Protein AF-A0AAW9B955-F1 (afdb_monomer)

Solvent-ac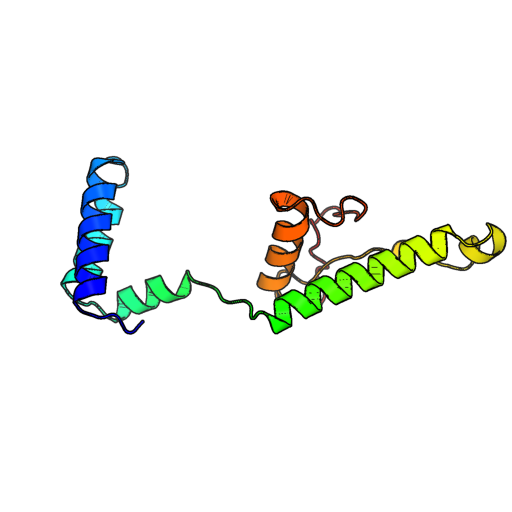cessible surface area (backbone atoms only — not comparable to full-atom values): 7698 Å² total; per-residue (Å²): 121,92,72,53,73,67,54,35,52,52,50,33,53,47,24,52,50,48,26,71,78,37,62,92,51,22,71,60,28,52,52,53,24,49,39,48,74,70,56,42,59,72,61,50,46,55,61,50,66,76,58,80,87,78,53,72,67,58,54,49,50,53,49,52,53,52,50,50,37,50,52,53,43,52,55,49,69,74,44,55,72,74,63,37,70,75,51,68,67,74,80,48,54,68,49,64,31,12,52,90,85,34,42,66,59,26,51,48,53,46,42,40,40,75,73,70,58,41,72,78,86,60,68,46,67,98,61,64,26,42,47,81,50,126

Secondary structure (DSSP, 8-state):
----HHHHHHHHHHHHHHHHH-GGGHHHHHHHHHHHHHT-HHHHHHHHHT-----HHHHHHHHHHHHHHHHHHHHHHTS-HHHHTTS-GGGGS---B-TTT-HHHHHHHHIIIIIS---TTS--TTTTSB-S--

Nearest PDB structures (foldseek):
  1wpb-assembly1_A  TM=9.720E-01  e=1.062E-12  Escherichia coli

Structure (mmCIF, N/CA/C/O backbone):
data_AF-A0AAW9B955-F1
#
_entry.id   AF-A0AAW9B955-F1
#
loop_
_atom_site.group_PDB
_atom_site.id
_atom_site.type_symbol
_atom_site.label_atom_id
_atom_site.label_alt_id
_atom_site.label_comp_id
_atom_site.label_asym_id
_atom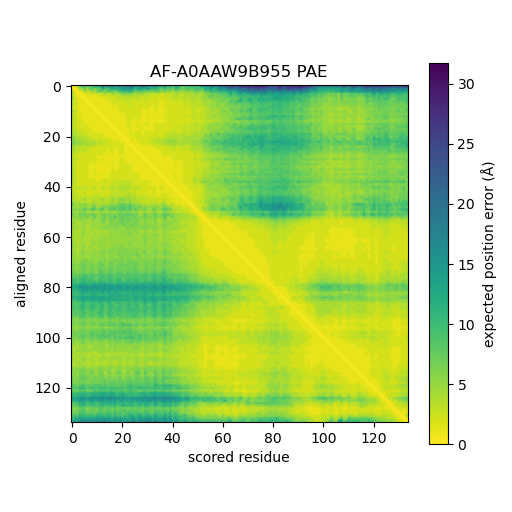_site.label_entity_id
_atom_site.label_seq_id
_atom_site.pdbx_PDB_ins_code
_atom_site.Cartn_x
_atom_site.Cartn_y
_atom_site.Cartn_z
_atom_site.occupancy
_atom_site.B_iso_or_equiv
_atom_site.auth_seq_id
_atom_site.auth_comp_id
_atom_site.auth_asym_id
_atom_site.auth_atom_id
_atom_site.pdbx_PDB_model_num
ATOM 1 N N . MET A 1 1 ? -1.851 -1.560 21.232 1.00 65.50 1 MET A N 1
ATOM 2 C CA . MET A 1 1 ? -2.096 -0.131 20.976 1.00 65.50 1 MET A CA 1
ATOM 3 C C . MET A 1 1 ? -2.134 0.584 22.315 1.00 65.50 1 MET A C 1
ATOM 5 O O . MET A 1 1 ? -3.131 0.479 23.023 1.00 65.50 1 MET A O 1
ATOM 9 N N . GLU A 1 2 ? -1.038 1.231 22.704 1.00 72.50 2 GLU A N 1
ATOM 10 C CA . GLU A 1 2 ? -1.074 2.159 23.836 1.00 72.50 2 GLU A CA 1
ATOM 11 C C . GLU A 1 2 ? -1.727 3.457 23.356 1.00 72.50 2 GLU A C 1
ATOM 13 O O . GLU A 1 2 ? -1.296 4.041 22.366 1.00 72.50 2 GLU A O 1
ATOM 18 N N . MET A 1 3 ? -2.812 3.872 24.008 1.00 84.81 3 MET A N 1
ATOM 19 C CA . MET A 1 3 ? -3.491 5.133 23.709 1.00 84.81 3 MET A CA 1
ATOM 20 C C . MET A 1 3 ? -3.724 5.906 24.993 1.00 84.81 3 MET A C 1
ATOM 22 O O . MET A 1 3 ? -4.180 5.334 25.987 1.00 84.81 3 MET A O 1
ATOM 26 N N . SER A 1 4 ? -3.504 7.214 24.942 1.00 92.56 4 SER A N 1
ATOM 27 C CA . SER A 1 4 ? -3.850 8.117 26.032 1.00 92.56 4 SER A CA 1
ATOM 28 C C . SER A 1 4 ? -5.369 8.240 26.199 1.00 92.56 4 SER A C 1
ATOM 30 O O . SER A 1 4 ? -6.150 8.027 25.266 1.00 92.56 4 SER A O 1
ATOM 32 N N . ASN A 1 5 ? -5.807 8.654 27.390 1.00 92.69 5 ASN A N 1
ATOM 33 C CA . ASN A 1 5 ? -7.224 8.936 27.645 1.00 92.69 5 ASN A CA 1
ATOM 34 C C . ASN A 1 5 ? -7.778 10.023 26.709 1.00 92.69 5 ASN A C 1
ATOM 36 O O . ASN A 1 5 ? -8.932 9.945 26.295 1.00 92.69 5 ASN A O 1
ATOM 40 N N . ALA A 1 6 ? -6.948 10.996 26.315 1.00 95.25 6 ALA A N 1
ATOM 41 C CA . ALA A 1 6 ? -7.331 12.013 25.341 1.00 95.25 6 ALA A CA 1
ATOM 42 C C . ALA A 1 6 ? -7.594 11.404 23.951 1.00 95.25 6 ALA A C 1
ATOM 44 O O . ALA A 1 6 ? -8.604 11.716 23.327 1.00 95.25 6 ALA A O 1
ATOM 45 N N . GLN A 1 7 ? -6.744 10.479 23.490 1.00 95.06 7 GLN A N 1
ATOM 46 C CA . GLN A 1 7 ? -6.953 9.763 22.224 1.00 95.06 7 GLN A CA 1
ATOM 47 C C . GLN A 1 7 ? -8.211 8.883 22.263 1.00 95.06 7 GLN A C 1
ATOM 49 O O . GLN A 1 7 ? -8.969 8.856 21.295 1.00 95.06 7 GLN A O 1
ATOM 54 N N . ARG A 1 8 ? -8.487 8.216 23.394 1.00 94.12 8 ARG A N 1
ATOM 55 C CA . ARG A 1 8 ? -9.734 7.450 23.589 1.00 94.12 8 ARG A CA 1
ATOM 56 C C . ARG A 1 8 ? -10.974 8.339 23.488 1.00 94.12 8 ARG A C 1
ATOM 58 O O . ARG A 1 8 ? -11.942 7.954 22.837 1.00 94.12 8 ARG A O 1
ATOM 65 N N . LEU A 1 9 ? -10.930 9.533 24.080 1.00 96.69 9 LEU A N 1
ATOM 66 C CA . LEU A 1 9 ? -12.021 10.505 23.990 1.00 96.69 9 LEU A CA 1
ATOM 67 C C . LEU A 1 9 ? -12.239 10.986 22.547 1.00 96.69 9 LEU A C 1
ATOM 69 O O . LEU A 1 9 ? -13.378 11.040 22.090 1.00 96.69 9 LEU A O 1
ATOM 73 N N . ILE A 1 10 ? -11.160 11.280 21.812 1.00 97.44 10 ILE A N 1
ATOM 74 C CA . ILE A 1 10 ? -11.237 11.664 20.393 1.00 97.44 10 ILE A CA 1
ATOM 75 C C . ILE A 1 10 ? -11.904 10.556 19.569 1.00 97.44 10 ILE A C 1
ATOM 77 O O . ILE A 1 10 ? -12.842 10.837 18.825 1.00 97.44 10 ILE A O 1
ATOM 81 N N . LEU A 1 11 ? -11.477 9.302 19.733 1.00 95.69 11 LEU A N 1
ATOM 82 C CA . LEU A 1 11 ? -12.052 8.162 19.013 1.00 95.69 11 LEU A CA 1
ATOM 83 C C . LEU A 1 11 ? -13.522 7.918 19.374 1.00 95.69 11 LEU A C 1
ATOM 85 O O . LEU A 1 11 ? -14.333 7.680 18.483 1.00 95.69 11 LEU A O 1
ATOM 89 N N . SER A 1 12 ? -13.892 8.015 20.656 1.00 96.94 12 SER A N 1
ATOM 90 C CA . SER A 1 12 ? -15.299 7.918 21.075 1.00 96.94 12 SER A CA 1
ATOM 91 C C . SER A 1 12 ? -16.161 8.981 20.378 1.00 96.94 12 SER A C 1
ATOM 93 O O . SER A 1 12 ? -17.188 8.652 19.776 1.00 96.94 12 SER A O 1
ATOM 95 N N . ASN A 1 13 ? -15.692 10.233 20.350 1.00 97.75 13 ASN A N 1
ATOM 96 C CA . ASN A 1 13 ? -16.379 11.322 19.656 1.00 97.75 13 ASN A CA 1
ATOM 97 C C . ASN A 1 13 ? -16.494 11.060 18.144 1.00 97.75 13 ASN A C 1
ATOM 99 O O . ASN A 1 13 ? -17.557 11.285 17.566 1.00 97.75 13 ASN A O 1
ATOM 103 N N . GLN A 1 14 ? -15.437 10.550 17.502 1.00 97.81 14 GLN A N 1
ATOM 104 C CA . GLN A 1 14 ? -15.453 10.200 16.077 1.00 97.81 14 GLN A CA 1
ATOM 105 C C . GLN A 1 14 ? -16.479 9.105 15.771 1.00 97.81 14 GLN A C 1
ATOM 107 O O . GLN A 1 14 ? -17.289 9.276 14.864 1.00 97.81 14 GLN A O 1
ATOM 112 N N . TYR A 1 15 ? -16.517 8.020 16.547 1.00 97.69 15 TYR A N 1
ATOM 113 C CA . TYR A 1 15 ? -17.505 6.958 16.342 1.00 97.69 15 TYR A CA 1
ATOM 114 C C . TYR A 1 15 ? -18.943 7.438 16.555 1.00 97.69 15 TYR A C 1
ATOM 116 O O . TYR A 1 15 ? -19.839 7.034 15.811 1.00 97.69 15 TYR A O 1
ATOM 124 N N . ASN A 1 16 ? -19.168 8.337 17.516 1.00 97.12 16 ASN A N 1
ATOM 125 C CA . ASN A 1 16 ? -20.470 8.970 17.699 1.00 97.12 16 ASN A CA 1
ATOM 126 C C . ASN A 1 16 ? -20.880 9.754 16.438 1.00 97.12 16 ASN A C 1
ATOM 128 O O . ASN A 1 16 ? -21.951 9.498 15.885 1.00 97.12 16 ASN A O 1
ATOM 132 N N . LEU A 1 17 ? -20.003 10.624 15.921 1.00 98.06 17 LEU A N 1
ATOM 133 C 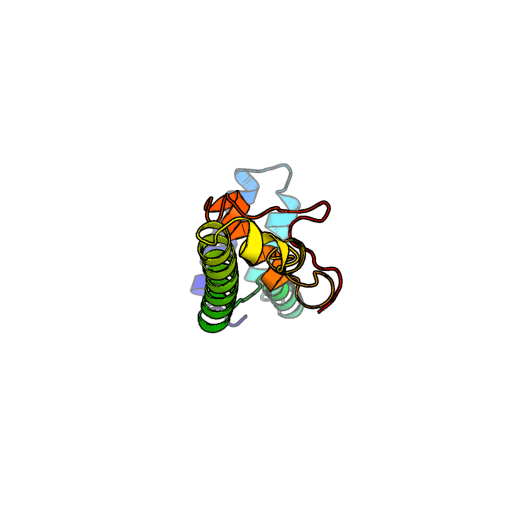CA . LEU A 1 17 ? -20.255 11.381 14.688 1.00 98.06 17 LEU A CA 1
ATOM 134 C C . LEU A 1 17 ? -20.508 10.460 13.486 1.00 98.06 17 LEU A C 1
ATOM 136 O O . LEU A 1 17 ? -21.486 10.649 12.767 1.00 98.06 17 LEU A O 1
ATOM 140 N N . MET A 1 18 ? -19.691 9.421 13.298 1.00 97.81 18 MET A N 1
ATOM 141 C CA . MET A 1 18 ? -19.868 8.450 12.210 1.00 97.81 18 MET A CA 1
ATOM 142 C C . MET A 1 18 ? -21.216 7.725 12.293 1.00 97.81 18 MET A C 1
ATOM 144 O O . MET A 1 18 ? -21.847 7.497 11.267 1.00 97.81 18 MET A O 1
ATOM 148 N N . SER A 1 19 ? -21.705 7.419 13.501 1.00 96.75 19 SER A N 1
ATOM 149 C CA . SER A 1 19 ? -23.026 6.800 13.685 1.00 96.75 19 SER A CA 1
ATOM 150 C C . SER A 1 19 ? -24.197 7.699 13.287 1.00 96.75 19 SER A C 1
ATOM 152 O O . SER A 1 19 ? -25.262 7.188 12.945 1.00 96.75 19 SER A O 1
ATOM 154 N N . GLN A 1 20 ? -23.999 9.018 13.320 1.00 96.19 20 GLN A N 1
ATOM 155 C CA . GLN A 1 20 ? -24.988 10.001 12.881 1.00 96.19 20 GLN A CA 1
ATOM 156 C C . GLN A 1 20 ? -24.898 10.253 11.371 1.00 96.19 20 GLN A C 1
ATOM 158 O O . GLN A 1 20 ? -25.927 10.392 10.716 1.00 96.19 20 GLN A O 1
ATOM 163 N N . LEU A 1 21 ? -23.679 10.293 10.823 1.00 97.31 21 LEU A N 1
ATOM 164 C CA . LEU A 1 21 ? -23.424 10.510 9.395 1.00 97.31 21 LEU A CA 1
ATOM 165 C C . LEU A 1 21 ? -23.801 9.297 8.538 1.00 97.31 21 LEU A C 1
ATOM 167 O O . LEU A 1 21 ? -24.251 9.460 7.407 1.00 97.31 21 LEU A O 1
ATOM 171 N N . ASP A 1 22 ? -23.638 8.092 9.079 1.00 96.81 22 ASP A N 1
ATOM 172 C CA . ASP A 1 22 ? -23.936 6.834 8.402 1.00 96.81 22 ASP A CA 1
ATOM 173 C C . ASP A 1 22 ? -24.773 5.914 9.313 1.00 96.81 22 ASP A C 1
ATOM 175 O O . ASP A 1 22 ? -24.251 5.000 9.971 1.00 96.81 22 ASP A O 1
ATOM 179 N N . PRO A 1 23 ? -26.102 6.149 9.366 1.00 94.88 23 PRO A N 1
ATOM 180 C CA . PRO A 1 23 ? -27.010 5.393 10.223 1.00 94.88 23 PRO A CA 1
ATOM 181 C C . PRO A 1 23 ? -27.046 3.893 9.914 1.00 94.88 23 PRO A C 1
ATOM 183 O O . PRO A 1 23 ? -27.279 3.088 10.817 1.00 94.88 23 PRO A O 1
ATOM 186 N N . ASN A 1 24 ? -26.778 3.501 8.663 1.00 97.56 24 ASN A N 1
ATOM 187 C CA . ASN A 1 24 ? -26.780 2.099 8.240 1.00 97.56 24 ASN A CA 1
ATOM 188 C C . ASN A 1 24 ? -25.670 1.297 8.935 1.00 97.56 24 ASN A C 1
ATOM 190 O O . ASN A 1 24 ? -25.864 0.127 9.263 1.00 97.56 24 ASN A O 1
ATOM 194 N N . ASN A 1 25 ? -24.534 1.937 9.229 1.00 96.56 25 ASN A N 1
ATOM 195 C CA . ASN A 1 25 ? -23.422 1.333 9.965 1.00 96.56 25 ASN A CA 1
ATOM 196 C C . ASN A 1 25 ? -23.368 1.752 11.446 1.00 96.56 25 ASN A C 1
ATOM 198 O O . ASN A 1 25 ? -22.415 1.406 12.150 1.00 96.56 25 ASN A O 1
ATOM 202 N N . ALA A 1 26 ? -24.392 2.434 11.974 1.00 96.38 26 ALA A N 1
ATOM 203 C CA . ALA A 1 26 ? -24.400 2.952 13.346 1.00 96.38 26 ALA A CA 1
ATOM 204 C C . ALA A 1 26 ? -24.105 1.884 14.414 1.00 96.38 26 ALA A C 1
ATOM 206 O O . ALA A 1 26 ? -23.415 2.163 15.396 1.00 96.38 26 ALA A O 1
ATOM 207 N N . ALA A 1 27 ? -24.581 0.649 14.225 1.00 97.44 27 ALA A N 1
ATOM 208 C CA . ALA A 1 27 ? -24.307 -0.459 15.144 1.00 97.44 27 ALA A CA 1
ATOM 209 C C . ALA A 1 27 ? -22.806 -0.800 15.224 1.00 97.44 27 ALA A C 1
ATOM 211 O O . ALA A 1 27 ? -22.282 -1.036 16.317 1.00 97.44 27 ALA A O 1
ATOM 212 N N . LYS A 1 28 ? -22.099 -0.764 14.085 1.00 96.00 28 LYS A N 1
ATOM 213 C CA . LYS A 1 28 ? -20.646 -0.975 14.015 1.00 96.00 28 LYS A CA 1
ATOM 214 C C . LYS A 1 28 ? -19.913 0.111 14.799 1.00 96.00 28 LYS A C 1
ATOM 216 O O . LYS A 1 28 ? -19.086 -0.213 15.649 1.00 96.00 28 LYS A O 1
ATOM 221 N N . TYR A 1 29 ? -20.248 1.381 14.573 1.00 97.50 29 TYR A N 1
ATOM 222 C CA . TYR A 1 29 ? -19.584 2.494 15.257 1.00 97.50 29 TYR A CA 1
ATOM 223 C C . TYR A 1 29 ? -19.861 2.503 16.765 1.00 97.50 29 TYR A C 1
ATOM 225 O O . TYR A 1 29 ? -18.928 2.663 17.546 1.00 97.50 29 TYR A O 1
ATOM 233 N N . LYS A 1 30 ? -21.091 2.205 17.204 1.00 96.94 30 LYS A N 1
ATOM 234 C CA . LYS A 1 30 ? -21.419 2.067 18.638 1.00 96.94 30 LYS A CA 1
ATOM 235 C C . LYS A 1 30 ? -20.631 0.947 19.323 1.00 96.94 30 LYS A C 1
ATOM 237 O O . LYS A 1 30 ? -20.200 1.104 20.469 1.00 96.94 30 LYS A O 1
ATOM 242 N N . ARG A 1 31 ? -20.401 -0.175 18.629 1.00 97.06 31 ARG A N 1
ATOM 243 C CA . ARG A 1 31 ? -19.529 -1.251 19.129 1.00 97.06 31 ARG A CA 1
ATOM 244 C C . ARG A 1 31 ? -18.096 -0.748 19.320 1.00 97.06 31 ARG A C 1
ATOM 246 O O . ARG A 1 31 ? -17.517 -0.982 20.378 1.00 97.06 31 ARG A O 1
ATOM 253 N N . LEU A 1 32 ? -17.539 -0.047 18.331 1.00 96.12 32 LEU A N 1
ATOM 254 C CA . LEU A 1 32 ? -16.180 0.508 18.399 1.00 96.12 32 LEU A CA 1
ATOM 255 C C . LEU A 1 32 ? -16.038 1.576 19.493 1.00 96.12 32 LEU A C 1
ATOM 257 O O . LEU A 1 32 ? -15.071 1.544 20.254 1.00 96.12 32 LEU A O 1
ATOM 261 N N . GLN A 1 33 ? -17.036 2.448 19.640 1.00 96.81 33 GLN A N 1
ATOM 262 C CA . GLN A 1 33 ? -17.118 3.425 20.725 1.00 96.81 33 GLN A CA 1
ATOM 263 C C . GLN A 1 33 ? -17.046 2.735 22.093 1.00 96.81 33 GLN A C 1
ATOM 265 O O . GLN A 1 33 ? -16.210 3.089 22.921 1.00 96.81 33 GLN A O 1
ATOM 270 N N . THR A 1 34 ? -17.855 1.691 22.297 1.00 97.19 34 THR A N 1
ATOM 271 C CA . THR A 1 34 ? -17.869 0.922 23.551 1.00 97.19 34 THR A CA 1
ATOM 272 C C . THR A 1 34 ? -16.508 0.284 23.840 1.00 97.19 34 THR A C 1
ATOM 274 O O . THR A 1 34 ? -16.039 0.340 24.975 1.00 97.19 34 THR A O 1
ATOM 277 N N . ILE A 1 35 ? -15.853 -0.295 22.826 1.00 95.81 35 ILE A N 1
ATOM 278 C CA . ILE A 1 35 ? -14.517 -0.903 22.964 1.00 95.81 35 ILE A CA 1
ATOM 279 C C . ILE A 1 35 ? -13.505 0.121 23.487 1.00 95.81 35 ILE A C 1
ATOM 281 O O . ILE A 1 35 ? -12.752 -0.183 24.414 1.00 95.81 35 ILE A O 1
ATOM 285 N N . VAL A 1 36 ? -13.504 1.331 22.923 1.00 95.00 36 VAL A N 1
ATOM 286 C CA . VAL A 1 36 ? -12.559 2.392 23.294 1.00 95.00 36 VAL A CA 1
ATOM 287 C C . VAL A 1 36 ? -12.873 2.991 24.668 1.00 95.00 36 VAL A C 1
ATOM 289 O O . VAL A 1 36 ? -11.955 3.187 25.465 1.00 95.00 36 VAL A O 1
ATOM 292 N N . GLU A 1 37 ? -14.147 3.242 24.979 1.00 95.56 37 GLU A N 1
ATOM 293 C CA . GLU A 1 37 ? -14.574 3.810 26.267 1.00 95.56 37 GLU A CA 1
ATOM 294 C C . GLU A 1 37 ? -14.341 2.852 27.437 1.00 95.56 37 GLU A C 1
ATOM 296 O O . GLU A 1 37 ? -13.909 3.269 28.512 1.00 95.56 37 GLU A O 1
ATOM 301 N N . ARG A 1 38 ? -14.617 1.558 27.236 1.00 95.56 38 ARG A N 1
ATOM 302 C CA . ARG A 1 38 ? -14.436 0.523 28.264 1.00 95.56 38 ARG A CA 1
ATOM 303 C C . ARG A 1 38 ? -13.014 -0.023 28.316 1.00 95.56 38 ARG A C 1
ATOM 305 O O . ARG A 1 38 ? -12.671 -0.688 29.287 1.00 95.56 38 ARG A O 1
ATOM 312 N N . GLY A 1 39 ? -12.193 0.267 27.307 1.00 93.00 39 GLY A N 1
ATOM 313 C CA . GLY A 1 39 ? -10.807 -0.181 27.244 1.00 93.00 39 GLY A CA 1
ATOM 314 C C . GLY A 1 39 ? -10.676 -1.696 27.104 1.00 93.00 39 GLY A C 1
ATOM 315 O O . GLY A 1 39 ? -9.855 -2.297 27.789 1.00 93.00 39 GLY A O 1
ATOM 316 N N . TYR A 1 40 ? -11.490 -2.327 26.253 1.00 94.50 40 TYR A N 1
ATOM 317 C CA . TYR A 1 40 ? -11.402 -3.772 26.031 1.00 94.50 40 TYR A CA 1
ATOM 318 C C . TYR A 1 40 ? -10.160 -4.123 25.203 1.00 94.50 40 TYR A C 1
ATOM 320 O O . TYR A 1 40 ? -10.182 -4.112 23.972 1.00 94.50 40 TYR A O 1
ATOM 328 N N . GLU A 1 41 ? -9.062 -4.429 25.893 1.00 91.88 41 GLU A N 1
ATOM 329 C CA . GLU A 1 41 ? -7.734 -4.583 25.289 1.00 91.88 41 GLU A CA 1
ATOM 330 C C . GLU A 1 41 ? -7.662 -5.663 24.205 1.00 91.88 41 GLU A C 1
AT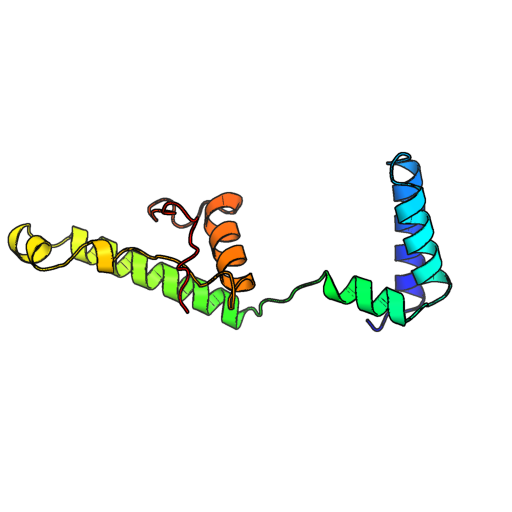OM 332 O O . GLU A 1 41 ? -6.972 -5.474 23.203 1.00 91.88 41 GLU A O 1
ATOM 337 N N . LEU A 1 42 ? -8.407 -6.765 24.357 1.00 92.88 42 LEU A N 1
ATOM 338 C CA . LEU A 1 42 ? -8.473 -7.819 23.343 1.00 92.88 42 LEU A CA 1
ATOM 339 C C . LEU A 1 42 ? -8.993 -7.266 22.009 1.00 92.88 42 LEU A C 1
ATOM 341 O O . LEU A 1 42 ? -8.340 -7.416 20.979 1.00 92.88 42 LEU A O 1
ATOM 345 N N . GLN A 1 43 ? -10.125 -6.563 22.035 1.00 93.88 43 GLN A N 1
ATOM 346 C CA . GLN A 1 43 ? -10.721 -5.966 20.841 1.00 93.88 43 GLN A CA 1
ATOM 347 C C . GLN A 1 43 ? -9.894 -4.786 20.322 1.00 93.88 43 GLN A C 1
ATOM 349 O O . GLN A 1 43 ? -9.791 -4.589 19.116 1.00 93.88 43 GLN A O 1
ATOM 354 N N . MET A 1 44 ? -9.245 -4.020 21.201 1.00 90.12 44 MET A N 1
ATOM 355 C CA . MET A 1 44 ? -8.302 -2.982 20.770 1.00 90.12 44 MET A CA 1
ATOM 356 C C . MET A 1 44 ? -7.090 -3.576 20.039 1.00 90.12 44 MET A C 1
ATOM 358 O O . MET A 1 44 ? -6.572 -2.960 19.110 1.00 90.12 44 MET A O 1
ATOM 362 N N . ARG A 1 45 ? -6.637 -4.777 20.424 1.00 89.31 45 ARG A N 1
ATOM 363 C CA . ARG A 1 45 ? -5.579 -5.499 19.708 1.00 89.31 45 ARG A CA 1
ATOM 364 C C . ARG A 1 45 ? -6.047 -5.983 18.339 1.00 89.31 45 ARG A C 1
ATOM 366 O O . ARG A 1 45 ? -5.247 -5.954 17.413 1.00 89.31 45 ARG A O 1
ATOM 373 N N . GLU A 1 46 ? -7.300 -6.409 18.205 1.00 87.75 46 GLU A N 1
ATOM 374 C CA . GLU A 1 46 ? -7.888 -6.766 16.906 1.00 87.75 46 GLU A CA 1
ATOM 375 C C . GLU A 1 46 ? -7.897 -5.565 15.957 1.00 87.75 46 GLU A C 1
ATOM 377 O O . GLU A 1 46 ? -7.383 -5.688 14.854 1.00 87.75 46 GLU A O 1
ATOM 382 N N . LEU A 1 47 ? -8.344 -4.391 16.422 1.00 86.62 47 LEU A N 1
ATOM 383 C CA . LEU A 1 47 ? -8.307 -3.156 15.623 1.00 86.62 47 LEU A CA 1
ATOM 384 C C . LEU A 1 47 ? -6.892 -2.809 15.156 1.00 86.62 47 LEU A C 1
ATOM 386 O O . LEU A 1 47 ? -6.705 -2.329 14.048 1.00 86.62 47 LEU A O 1
ATOM 390 N N . ASN A 1 48 ? -5.885 -3.077 15.987 1.00 84.38 48 ASN A N 1
ATOM 391 C CA . ASN A 1 48 ? -4.493 -2.819 15.637 1.00 84.38 48 ASN A CA 1
ATOM 392 C C . ASN A 1 48 ? -3.963 -3.745 14.529 1.00 84.38 48 ASN A C 1
ATOM 394 O O . ASN A 1 48 ? -2.971 -3.396 13.902 1.00 84.38 48 ASN A O 1
ATOM 398 N N . LYS A 1 49 ? -4.564 -4.923 14.306 1.00 83.81 49 LYS A N 1
ATOM 399 C CA . LYS A 1 49 ? -4.136 -5.844 13.237 1.00 83.81 49 LYS A CA 1
ATOM 400 C C . LYS A 1 49 ? -4.511 -5.341 11.848 1.00 83.81 49 LYS A C 1
ATOM 402 O O . LYS A 1 49 ? -3.840 -5.703 10.890 1.00 83.81 49 LYS A O 1
ATOM 407 N N . ASP A 1 50 ? -5.548 -4.514 11.755 1.00 81.56 50 ASP A N 1
ATOM 408 C CA . ASP A 1 50 ? -5.993 -3.939 10.485 1.00 81.56 50 ASP A CA 1
ATOM 409 C C . ASP A 1 50 ? -5.017 -2.862 9.973 1.00 81.56 50 ASP A C 1
ATOM 411 O O . ASP A 1 50 ? -5.024 -2.519 8.793 1.00 81.56 50 ASP A O 1
ATOM 415 N N . PHE A 1 51 ? -4.144 -2.345 10.845 1.00 85.50 51 PHE A N 1
ATOM 416 C CA . PHE A 1 51 ? -3.098 -1.395 10.481 1.00 85.50 51 PHE A CA 1
ATOM 417 C C . PHE A 1 51 ? -1.801 -2.139 10.156 1.00 85.50 51 PHE A C 1
ATOM 419 O O . PHE A 1 51 ? -1.034 -2.513 11.045 1.00 85.50 51 PHE A O 1
ATOM 426 N N . GLY A 1 52 ? -1.559 -2.344 8.861 1.00 86.00 52 GLY A N 1
ATOM 427 C CA . GLY A 1 52 ? -0.265 -2.796 8.359 1.00 86.00 52 GLY A CA 1
ATOM 428 C C . GLY A 1 52 ? 0.819 -1.724 8.501 1.00 86.00 52 GLY A C 1
ATOM 429 O O . GLY A 1 52 ? 0.537 -0.541 8.683 1.00 86.00 52 GLY A O 1
ATOM 430 N N . CYS A 1 53 ? 2.072 -2.148 8.386 1.00 90.12 53 CYS A N 1
ATOM 431 C CA . CYS A 1 53 ? 3.227 -1.265 8.294 1.00 90.12 53 CYS A CA 1
ATOM 432 C C . CYS A 1 53 ? 4.170 -1.834 7.236 1.00 90.12 53 CYS A C 1
ATOM 434 O O . CYS A 1 53 ? 4.423 -3.036 7.259 1.00 90.12 53 CYS A O 1
ATOM 436 N N . LEU A 1 54 ? 4.646 -0.978 6.336 1.00 94.81 54 LEU A N 1
ATOM 437 C CA . LEU A 1 54 ? 5.769 -1.235 5.442 1.00 94.81 54 LEU A CA 1
ATOM 438 C C . LEU A 1 54 ? 6.768 -0.112 5.723 1.00 94.81 54 LEU A C 1
ATOM 440 O O . LEU A 1 54 ? 6.394 1.065 5.698 1.00 94.81 54 LEU A O 1
ATOM 444 N N . SER A 1 55 ? 7.987 -0.461 6.116 1.00 96.62 55 SER A N 1
ATOM 445 C CA . SER A 1 55 ? 8.978 0.536 6.516 1.00 96.62 55 SER A CA 1
ATOM 446 C C . SER A 1 55 ? 9.433 1.371 5.321 1.00 96.62 55 SER A C 1
ATOM 448 O O . SER A 1 55 ? 9.365 0.938 4.174 1.00 96.62 55 SER A O 1
ATOM 450 N N . GLU A 1 56 ? 9.952 2.574 5.579 1.00 97.69 56 GLU A N 1
ATOM 451 C CA . GLU A 1 56 ? 10.498 3.417 4.510 1.00 97.69 56 GLU A CA 1
ATOM 452 C C . GLU A 1 56 ? 11.618 2.706 3.732 1.00 97.69 56 GLU A C 1
ATOM 454 O O . GLU A 1 56 ? 11.712 2.860 2.518 1.00 97.69 56 GLU A O 1
ATOM 459 N N . ALA A 1 57 ? 12.443 1.914 4.422 1.00 98.12 57 ALA A N 1
ATOM 460 C CA . ALA A 1 57 ? 13.514 1.150 3.795 1.00 98.12 57 ALA A CA 1
ATOM 461 C C . ALA A 1 57 ? 12.965 0.109 2.808 1.00 98.12 57 ALA A C 1
ATOM 463 O O . ALA A 1 57 ? 13.423 0.070 1.671 1.00 98.12 57 ALA A O 1
ATOM 464 N N . GLU A 1 58 ? 11.946 -0.657 3.205 1.00 97.81 58 GLU A N 1
ATOM 465 C CA . GLU A 1 58 ? 11.284 -1.633 2.327 1.00 97.81 58 GLU A CA 1
ATOM 466 C C . GLU A 1 58 ? 10.586 -0.944 1.145 1.00 97.81 58 GLU A C 1
ATOM 468 O O . GLU A 1 58 ? 10.696 -1.393 0.008 1.00 97.81 58 GLU A O 1
ATOM 473 N N . CYS A 1 59 ? 9.916 0.190 1.380 1.00 98.25 59 CYS A N 1
ATOM 474 C CA . CYS A 1 59 ? 9.321 0.986 0.305 1.00 98.25 59 CYS A CA 1
ATOM 475 C C . CYS A 1 59 ? 10.372 1.433 -0.724 1.00 98.25 59 CYS A C 1
ATOM 477 O O . CYS A 1 59 ? 10.140 1.325 -1.928 1.00 98.25 59 CYS A O 1
ATOM 479 N N . ARG A 1 60 ? 11.527 1.932 -0.260 1.00 98.31 60 ARG A N 1
ATOM 480 C CA . ARG A 1 60 ? 12.634 2.358 -1.131 1.00 98.31 60 ARG A CA 1
ATOM 481 C C . ARG A 1 60 ? 13.226 1.187 -1.902 1.00 98.31 60 ARG A C 1
ATOM 483 O O . ARG A 1 60 ? 13.428 1.319 -3.098 1.00 98.31 60 ARG A O 1
ATOM 490 N N . GLU A 1 61 ? 13.430 0.051 -1.245 1.00 98.44 61 GLU A N 1
ATOM 491 C CA . GLU A 1 61 ? 13.940 -1.161 -1.889 1.00 98.44 61 GLU A CA 1
ATOM 492 C C . GLU A 1 61 ? 13.030 -1.621 -3.036 1.00 98.44 61 GLU A C 1
ATOM 494 O O . GLU A 1 61 ? 13.511 -1.899 -4.132 1.00 98.44 61 GLU A O 1
ATOM 499 N N . ILE A 1 62 ? 11.709 -1.623 -2.834 1.00 98.19 62 ILE A N 1
ATOM 500 C CA . ILE A 1 62 ? 10.748 -1.965 -3.893 1.00 98.19 62 ILE A CA 1
ATOM 501 C C . ILE A 1 62 ? 10.854 -0.991 -5.072 1.00 98.19 62 ILE A C 1
ATOM 503 O O . ILE A 1 62 ? 10.864 -1.425 -6.224 1.00 98.19 62 ILE A O 1
ATOM 507 N N . ILE A 1 63 ? 10.949 0.313 -4.799 1.00 98.31 63 ILE A N 1
ATOM 508 C CA . ILE A 1 63 ? 11.108 1.334 -5.843 1.00 98.31 63 ILE A CA 1
ATOM 509 C C . ILE A 1 63 ? 12.424 1.130 -6.598 1.00 98.31 63 ILE A C 1
ATOM 511 O O . ILE A 1 63 ? 12.419 1.151 -7.824 1.00 98.31 63 ILE A O 1
ATOM 515 N N . ASP A 1 64 ? 13.528 0.869 -5.899 1.00 98.50 64 ASP A N 1
ATOM 516 C CA . ASP A 1 64 ? 14.834 0.627 -6.516 1.00 98.50 64 ASP A CA 1
ATOM 517 C C . ASP A 1 64 ? 14.809 -0.627 -7.409 1.00 98.50 64 ASP A C 1
ATOM 519 O O . ASP A 1 64 ? 15.388 -0.627 -8.499 1.00 98.50 64 ASP A O 1
ATOM 523 N N . ILE A 1 65 ? 14.090 -1.681 -7.003 1.00 98.06 65 ILE A N 1
ATOM 524 C CA . ILE A 1 65 ? 13.864 -2.874 -7.833 1.00 98.06 65 ILE A CA 1
ATOM 525 C C . ILE A 1 65 ? 13.074 -2.508 -9.094 1.00 98.06 65 ILE A C 1
ATOM 527 O O . ILE A 1 65 ? 13.469 -2.896 -10.196 1.00 98.06 65 ILE A O 1
ATOM 531 N N . MET A 1 66 ? 11.978 -1.756 -8.965 1.00 97.81 66 MET A N 1
ATOM 532 C CA . MET A 1 66 ? 11.200 -1.299 -10.122 1.00 97.81 66 MET A CA 1
ATOM 533 C C . MET A 1 66 ? 12.065 -0.445 -11.059 1.00 97.81 66 MET A C 1
ATOM 535 O O . MET A 1 66 ? 12.103 -0.691 -12.263 1.00 97.81 66 MET A O 1
ATOM 539 N N . GLU A 1 67 ? 12.841 0.491 -10.523 1.00 97.88 67 GLU A N 1
ATOM 540 C CA . GLU A 1 67 ? 13.735 1.342 -11.307 1.00 97.88 67 GLU A CA 1
ATOM 541 C C . GLU A 1 67 ? 14.818 0.533 -12.030 1.00 97.88 67 GLU A C 1
ATOM 543 O O . GLU A 1 67 ? 15.107 0.778 -13.201 1.00 97.88 67 GLU A O 1
ATOM 548 N N . MET A 1 68 ? 15.366 -0.499 -11.383 1.00 97.94 68 MET A N 1
ATOM 549 C CA . MET A 1 68 ? 16.314 -1.421 -12.007 1.00 97.94 68 MET A CA 1
ATOM 550 C C . MET A 1 68 ? 15.702 -2.108 -13.237 1.00 97.94 68 MET A C 1
ATOM 552 O O . MET A 1 68 ? 16.337 -2.152 -14.295 1.00 97.94 68 MET A O 1
ATOM 556 N N . TYR A 1 69 ? 14.471 -2.622 -13.139 1.00 97.50 69 TYR A N 1
ATOM 557 C CA . TYR A 1 69 ? 13.785 -3.230 -14.286 1.00 97.50 69 TYR A CA 1
ATOM 558 C C . TYR A 1 69 ? 13.511 -2.219 -15.395 1.00 97.50 69 TYR A C 1
ATOM 560 O O . TYR A 1 69 ? 13.733 -2.531 -16.568 1.00 97.50 69 TYR A O 1
ATOM 568 N N . HIS A 1 70 ? 13.095 -1.003 -15.041 1.00 95.94 70 HIS A N 1
ATOM 569 C CA . HIS A 1 70 ? 12.913 0.065 -16.015 1.00 95.94 70 HIS A CA 1
ATOM 570 C C . HIS A 1 70 ? 14.219 0.366 -16.764 1.00 95.94 70 HIS A C 1
ATOM 572 O O . HIS A 1 70 ? 14.243 0.332 -17.996 1.00 95.94 70 HIS A O 1
ATOM 578 N N . ALA A 1 71 ? 15.325 0.555 -16.043 1.00 96.75 71 ALA A N 1
ATOM 579 C CA . ALA A 1 71 ? 16.631 0.827 -16.631 1.00 96.75 71 ALA A CA 1
ATOM 580 C C . ALA A 1 71 ? 17.111 -0.303 -17.559 1.00 96.75 71 ALA A C 1
ATOM 582 O O . ALA A 1 71 ? 17.671 -0.033 -18.626 1.00 96.75 71 ALA A O 1
ATOM 583 N N . MET A 1 72 ? 16.870 -1.570 -17.199 1.00 95.81 72 MET A N 1
ATOM 584 C CA . MET A 1 72 ? 17.205 -2.720 -18.049 1.00 95.81 72 MET A CA 1
ATOM 585 C C . MET A 1 72 ? 16.367 -2.766 -19.337 1.00 95.81 72 MET A C 1
ATOM 587 O O . MET A 1 72 ? 16.904 -3.066 -20.410 1.00 95.81 72 MET A O 1
ATOM 591 N N . GLN A 1 73 ? 15.068 -2.462 -19.249 1.00 94.50 73 GLN A N 1
ATOM 592 C CA . GLN A 1 73 ? 14.179 -2.386 -20.413 1.00 94.50 73 GLN A CA 1
ATOM 593 C C . GLN A 1 73 ? 14.617 -1.270 -21.367 1.00 94.50 73 GLN A C 1
ATOM 595 O O . GLN A 1 73 ? 14.791 -1.525 -22.559 1.00 94.50 73 GLN A O 1
ATOM 600 N N . GLU A 1 74 ? 14.879 -0.070 -20.844 1.00 94.94 74 GLU A N 1
ATOM 601 C CA . GLU A 1 74 ? 15.340 1.068 -21.648 1.00 94.94 74 GLU A CA 1
ATOM 602 C C . GLU A 1 74 ? 16.700 0.798 -22.286 1.00 94.94 74 GLU A C 1
ATOM 604 O O . GLU A 1 74 ? 16.868 0.987 -23.490 1.00 94.94 74 GLU A O 1
ATOM 609 N N . SER A 1 75 ? 17.645 0.244 -21.525 1.00 94.81 75 SER A N 1
ATOM 610 C CA . SER A 1 75 ? 18.963 -0.122 -22.056 1.00 94.81 75 SER A CA 1
ATOM 611 C C . SER A 1 75 ? 18.849 -1.120 -23.210 1.00 94.81 75 SER A C 1
ATOM 613 O O . SER A 1 75 ? 19.526 -0.975 -24.224 1.00 94.81 75 SER A O 1
ATOM 615 N N . THR A 1 76 ? 17.951 -2.103 -23.100 1.00 94.00 76 THR A N 1
ATOM 616 C CA . THR A 1 76 ? 17.713 -3.090 -24.166 1.00 94.00 76 THR A CA 1
ATOM 617 C C . THR A 1 76 ? 17.009 -2.476 -25.377 1.00 94.00 76 THR A C 1
ATOM 619 O O . THR A 1 76 ? 17.277 -2.871 -26.512 1.00 94.00 76 THR A O 1
ATOM 622 N N . ASN A 1 77 ? 16.127 -1.496 -25.167 1.00 91.88 77 ASN A N 1
ATOM 623 C CA . ASN A 1 77 ? 15.470 -0.758 -26.246 1.00 91.88 77 ASN A CA 1
ATOM 624 C C . ASN A 1 77 ? 16.453 0.096 -27.063 1.00 91.88 77 ASN A C 1
ATOM 626 O O . ASN A 1 77 ? 16.180 0.355 -28.234 1.00 91.88 77 ASN A O 1
ATOM 630 N N . MET A 1 78 ? 17.584 0.498 -26.474 1.00 94.12 78 MET A N 1
ATOM 631 C CA . MET A 1 78 ? 18.649 1.252 -27.147 1.00 94.12 78 MET A CA 1
ATOM 632 C C . MET A 1 78 ? 19.635 0.375 -27.938 1.00 94.12 78 MET A C 1
ATOM 634 O O . MET A 1 78 ? 20.480 0.921 -28.647 1.00 94.12 78 MET A O 1
ATOM 638 N N . LEU A 1 79 ? 19.554 -0.957 -27.830 1.00 94.12 79 LEU A N 1
ATOM 639 C CA . LEU A 1 79 ? 20.413 -1.877 -28.582 1.00 94.12 79 LEU A CA 1
ATOM 640 C C . LEU A 1 79 ? 19.965 -2.022 -30.039 1.00 94.12 79 LEU A C 1
ATOM 642 O O . LEU A 1 79 ? 18.774 -1.981 -30.361 1.00 94.12 79 LEU A O 1
ATOM 646 N N . ASP A 1 80 ? 20.929 -2.313 -30.910 1.00 95.56 80 ASP A N 1
ATOM 647 C CA . ASP A 1 80 ? 20.654 -2.692 -32.292 1.00 95.56 80 ASP A CA 1
ATOM 648 C C . ASP A 1 80 ? 19.879 -4.018 -32.366 1.00 95.56 80 ASP A C 1
ATOM 650 O O . ASP A 1 80 ? 19.965 -4.880 -31.486 1.00 95.56 80 ASP A O 1
ATOM 654 N N . ALA A 1 81 ? 19.135 -4.217 -33.459 1.00 92.06 81 ALA A N 1
ATOM 655 C CA . ALA A 1 81 ? 18.231 -5.360 -33.618 1.00 92.06 81 ALA A CA 1
ATOM 656 C C . ALA A 1 81 ? 18.923 -6.727 -33.448 1.00 9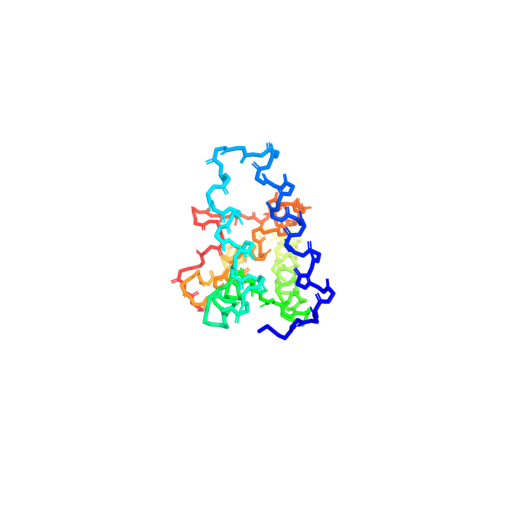2.06 81 ALA A C 1
ATOM 658 O O . ALA A 1 81 ? 18.325 -7.655 -32.899 1.00 92.06 81 ALA A O 1
ATOM 659 N N . GLU A 1 82 ? 20.180 -6.854 -33.886 1.00 94.19 82 GLU A N 1
ATOM 660 C CA . GLU A 1 82 ? 20.946 -8.092 -33.729 1.00 94.19 82 GLU A CA 1
ATOM 661 C C . GLU A 1 82 ? 21.229 -8.396 -32.252 1.00 94.19 82 GLU A C 1
ATOM 663 O O . GLU A 1 82 ? 21.010 -9.520 -31.802 1.00 94.19 82 GLU A O 1
ATOM 668 N N . GLU A 1 83 ? 21.669 -7.407 -31.472 1.00 92.69 83 GLU A N 1
ATOM 669 C CA . GLU A 1 83 ? 21.962 -7.592 -30.048 1.00 92.69 83 GLU A CA 1
ATOM 670 C C . GLU A 1 83 ? 20.689 -7.763 -29.228 1.00 92.69 83 GLU A C 1
ATOM 672 O O . GLU A 1 83 ? 20.611 -8.654 -28.381 1.00 92.69 83 GLU A O 1
ATOM 677 N N . ARG A 1 84 ? 19.645 -6.999 -29.553 1.00 91.06 84 ARG A N 1
ATOM 678 C CA . ARG A 1 84 ? 18.333 -7.130 -28.920 1.00 91.06 84 ARG A CA 1
ATOM 679 C C . ARG A 1 84 ? 17.743 -8.529 -29.097 1.00 91.06 84 ARG A C 1
ATOM 681 O O . ARG A 1 84 ? 17.142 -9.056 -28.164 1.00 91.06 84 ARG A O 1
ATOM 688 N N . SER A 1 85 ? 17.952 -9.162 -30.255 1.00 91.31 85 SER A N 1
ATOM 689 C CA . SER A 1 85 ? 17.481 -10.533 -30.516 1.00 91.31 85 SER A CA 1
ATOM 690 C C . SER A 1 85 ? 18.139 -11.596 -29.624 1.00 91.31 85 SER A C 1
ATOM 692 O O . SER A 1 85 ? 17.588 -12.684 -29.460 1.00 91.31 85 SER A O 1
ATOM 694 N N . LYS A 1 86 ? 19.290 -11.280 -29.012 1.00 93.75 86 LYS A N 1
ATOM 695 C CA . LYS A 1 86 ? 20.023 -12.172 -28.098 1.00 93.75 86 LYS A CA 1
ATOM 696 C C . LYS A 1 86 ? 19.468 -12.133 -26.667 1.00 93.75 86 LYS A C 1
ATOM 698 O O . LYS A 1 86 ? 19.864 -12.961 -25.848 1.00 93.75 86 LYS A O 1
ATOM 703 N N . VAL A 1 87 ? 18.554 -11.207 -26.358 1.00 92.50 87 VAL A N 1
ATOM 704 C CA . VAL A 1 87 ? 17.959 -11.038 -25.025 1.00 92.50 87 VAL A CA 1
ATOM 705 C C . VAL A 1 87 ? 16.487 -11.444 -25.045 1.00 92.50 87 VAL A C 1
ATOM 707 O O . VAL A 1 87 ? 15.668 -10.841 -25.741 1.00 92.50 87 VAL A O 1
ATOM 710 N N . ASP A 1 88 ? 16.132 -12.441 -24.231 1.00 93.38 88 ASP A N 1
ATOM 711 C CA . ASP A 1 88 ? 14.731 -12.801 -24.007 1.00 93.38 88 ASP A CA 1
ATOM 712 C C . ASP A 1 88 ? 14.010 -11.673 -23.257 1.00 93.38 88 ASP A C 1
ATOM 714 O O . ASP A 1 88 ? 14.254 -11.432 -22.074 1.00 93.38 88 ASP A O 1
ATOM 718 N N . GLN A 1 89 ? 13.095 -11.002 -23.955 1.00 88.94 89 GLN A N 1
ATOM 719 C CA . GLN A 1 89 ? 12.355 -9.851 -23.438 1.00 88.94 89 GLN A CA 1
ATOM 720 C C . GL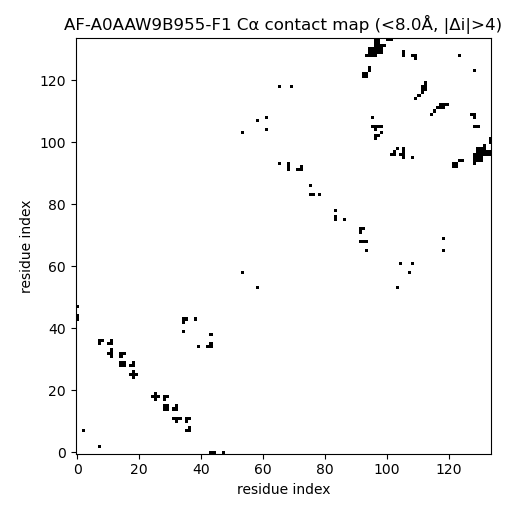N A 1 89 ? 11.490 -10.209 -22.222 1.00 88.94 89 GLN A C 1
ATOM 722 O O . GLN A 1 89 ? 11.254 -9.351 -21.375 1.00 88.94 89 GLN A O 1
ATOM 727 N N . ARG A 1 90 ? 11.068 -11.474 -22.077 1.00 90.00 90 ARG A N 1
ATOM 728 C CA . ARG A 1 90 ? 10.291 -11.924 -20.908 1.00 90.00 90 ARG A CA 1
ATOM 729 C C . ARG A 1 90 ? 11.082 -11.811 -19.611 1.00 90.00 90 ARG A C 1
ATOM 731 O O . ARG A 1 90 ? 10.505 -11.553 -18.565 1.00 90.00 90 ARG A O 1
ATOM 738 N N . ARG A 1 91 ? 12.409 -11.952 -19.676 1.00 91.19 91 ARG A N 1
ATOM 739 C CA . ARG A 1 91 ? 13.296 -11.827 -18.508 1.00 91.19 91 ARG A CA 1
ATOM 740 C C . ARG A 1 91 ? 13.465 -10.387 -18.031 1.00 91.19 91 ARG A C 1
ATOM 742 O O . ARG A 1 91 ? 13.974 -10.176 -16.938 1.00 91.19 91 ARG A O 1
ATOM 749 N N . LEU A 1 92 ? 13.077 -9.420 -18.858 1.00 92.75 92 LEU A N 1
ATOM 750 C CA . LEU A 1 92 ? 13.128 -7.996 -18.540 1.00 92.75 92 LEU A CA 1
ATOM 751 C C . LEU A 1 92 ? 11.792 -7.479 -18.006 1.00 92.75 92 LEU A C 1
ATOM 753 O O . LEU A 1 92 ? 11.691 -6.305 -17.664 1.00 92.75 92 LEU A O 1
ATOM 757 N N . GLN A 1 93 ? 10.753 -8.314 -17.962 1.00 93.12 93 GLN A N 1
ATOM 758 C CA . GLN A 1 93 ? 9.469 -7.928 -17.394 1.00 93.12 93 GLN A CA 1
ATOM 759 C C . GLN A 1 93 ? 9.535 -8.002 -15.872 1.00 93.12 93 GLN A C 1
ATOM 761 O O . GLN A 1 93 ? 9.916 -9.023 -15.302 1.00 93.12 93 GLN A O 1
ATOM 766 N N . PHE A 1 94 ? 9.131 -6.917 -15.218 1.00 95.94 94 PHE A N 1
ATOM 767 C CA . PHE A 1 94 ? 8.920 -6.924 -13.782 1.00 95.94 94 PHE A CA 1
ATOM 768 C C . PHE A 1 94 ? 7.607 -7.650 -13.470 1.00 95.94 94 PHE A C 1
ATOM 770 O O . PHE A 1 94 ? 6.526 -7.131 -13.738 1.00 95.94 94 PHE A O 1
ATOM 777 N N . LEU A 1 95 ? 7.706 -8.860 -12.919 1.00 95.31 95 LEU A N 1
ATOM 778 C CA . LEU A 1 95 ? 6.544 -9.703 -12.611 1.00 95.31 95 LEU A CA 1
ATOM 779 C C . LEU A 1 95 ? 5.886 -9.366 -11.263 1.00 95.31 95 LEU A C 1
ATOM 781 O O . LEU A 1 95 ? 4.789 -9.847 -10.983 1.00 95.31 95 LEU A O 1
ATOM 785 N N . GLY A 1 96 ? 6.535 -8.532 -10.448 1.00 96.12 96 GLY A N 1
ATOM 786 C CA . GLY A 1 96 ? 6.100 -8.212 -9.094 1.00 96.12 96 GLY A CA 1
ATOM 787 C C . GLY A 1 96 ? 6.609 -9.200 -8.049 1.00 96.12 96 GLY A C 1
ATOM 788 O O . GLY A 1 96 ? 7.719 -9.711 -8.173 1.00 96.12 96 GLY A O 1
ATOM 789 N N . PHE A 1 97 ? 5.788 -9.430 -7.026 1.00 97.38 97 PHE A N 1
ATOM 790 C CA . PHE A 1 97 ? 6.110 -10.207 -5.823 1.00 97.38 97 PHE A CA 1
ATOM 791 C C . PHE A 1 97 ? 5.056 -11.294 -5.586 1.00 97.38 97 PHE A C 1
ATOM 793 O O . PHE A 1 97 ? 3.976 -11.251 -6.190 1.00 97.38 97 PHE A O 1
ATOM 800 N N . ASP A 1 98 ? 5.329 -12.262 -4.712 1.00 96.56 98 ASP A N 1
ATOM 801 C CA . ASP A 1 98 ? 4.362 -13.323 -4.425 1.00 96.56 98 ASP A CA 1
ATOM 802 C C . ASP A 1 98 ? 3.288 -12.839 -3.454 1.00 96.56 98 ASP A C 1
ATOM 804 O O . ASP A 1 98 ? 3.561 -12.534 -2.298 1.00 96.56 98 ASP A O 1
ATOM 808 N N . ILE A 1 99 ? 2.020 -12.822 -3.865 1.00 95.19 99 ILE A N 1
ATOM 809 C CA . ILE A 1 99 ? 0.956 -12.344 -2.972 1.00 95.19 99 ILE A CA 1
ATOM 810 C C . ILE A 1 99 ? 0.736 -13.257 -1.755 1.00 95.19 99 ILE A C 1
ATOM 812 O O . ILE A 1 99 ? 0.162 -12.806 -0.763 1.00 95.19 99 ILE A O 1
ATOM 816 N N . ALA A 1 100 ? 1.142 -14.532 -1.811 1.00 94.75 100 ALA A N 1
ATOM 817 C CA . ALA A 1 100 ? 0.937 -15.451 -0.695 1.00 94.75 100 ALA A CA 1
ATOM 818 C C . ALA A 1 100 ? 1.914 -15.186 0.462 1.00 94.75 100 ALA A C 1
ATOM 820 O O . ALA A 1 100 ? 1.501 -15.276 1.622 1.00 94.75 100 ALA A O 1
ATOM 821 N N . THR A 1 101 ? 3.168 -14.820 0.174 1.00 95.06 101 THR A N 1
ATOM 822 C CA . THR A 1 101 ? 4.179 -14.517 1.205 1.00 95.06 101 THR A CA 1
ATOM 823 C C . THR A 1 101 ? 4.553 -13.038 1.329 1.00 95.06 101 THR A C 1
ATOM 825 O O . THR A 1 101 ? 4.984 -12.617 2.399 1.00 95.06 101 THR A O 1
ATOM 828 N N . GLU A 1 102 ? 4.342 -12.236 0.287 1.00 96.00 102 GLU A N 1
ATOM 829 C CA . GLU A 1 102 ? 4.808 -10.845 0.126 1.00 96.00 102 GLU A CA 1
ATOM 830 C C . GLU A 1 102 ? 3.646 -9.896 -0.232 1.00 96.00 102 GLU A C 1
ATOM 832 O O . GLU A 1 102 ? 3.751 -8.972 -1.045 1.00 96.00 102 GLU A O 1
ATOM 837 N N . ALA A 1 103 ? 2.478 -10.127 0.377 1.00 94.69 103 ALA A N 1
ATOM 838 C CA . ALA A 1 103 ? 1.256 -9.382 0.072 1.00 94.69 103 ALA A CA 1
ATOM 839 C C . ALA A 1 103 ? 1.423 -7.854 0.186 1.00 94.69 103 ALA A C 1
ATOM 841 O O . ALA A 1 103 ? 0.853 -7.108 -0.612 1.00 94.69 103 ALA A O 1
ATOM 842 N N . GLN A 1 104 ? 2.200 -7.372 1.163 1.00 95.50 104 GLN A N 1
ATOM 843 C CA . GLN A 1 104 ? 2.420 -5.935 1.358 1.00 95.50 104 GLN A CA 1
ATOM 844 C C . GLN A 1 104 ? 3.207 -5.316 0.198 1.00 95.50 104 GLN A C 1
ATOM 846 O O . GLN A 1 104 ? 2.848 -4.232 -0.258 1.00 95.50 104 GLN A O 1
ATOM 851 N N . GLN A 1 105 ? 4.214 -6.020 -0.320 1.00 97.25 105 GLN A N 1
ATOM 852 C CA . GLN A 1 105 ? 5.017 -5.608 -1.466 1.00 97.25 105 GLN A CA 1
ATOM 853 C C . GLN A 1 105 ? 4.148 -5.542 -2.728 1.00 97.25 105 GLN A C 1
ATOM 855 O O . GLN A 1 105 ? 4.132 -4.517 -3.410 1.00 97.25 105 GLN A O 1
ATOM 860 N N . VAL A 1 106 ? 3.336 -6.578 -2.986 1.00 96.88 106 VAL A N 1
ATOM 861 C CA . VAL A 1 106 ? 2.373 -6.589 -4.107 1.00 96.88 106 VAL A CA 1
ATOM 862 C C . VAL A 1 106 ? 1.407 -5.408 -4.015 1.00 96.88 106 VAL A C 1
ATOM 864 O O . VAL A 1 106 ? 1.160 -4.713 -5.004 1.00 96.88 106 VAL A O 1
ATOM 867 N N . HIS A 1 107 ? 0.846 -5.154 -2.831 1.00 96.00 107 HIS A N 1
ATOM 868 C CA . HIS A 1 107 ? -0.066 -4.031 -2.627 1.00 96.00 107 HIS A CA 1
ATOM 869 C C . HIS A 1 107 ? 0.621 -2.675 -2.787 1.00 96.00 107 HIS A C 1
ATOM 871 O O . HIS A 1 107 ? -0.000 -1.759 -3.324 1.00 96.00 107 HIS A O 1
ATOM 877 N N . TYR A 1 108 ? 1.887 -2.548 -2.387 1.00 97.88 108 TYR A N 1
ATOM 878 C CA . TYR A 1 108 ? 2.650 -1.319 -2.570 1.00 97.88 108 TYR A CA 1
ATOM 879 C C . TYR A 1 108 ? 2.956 -1.049 -4.047 1.00 97.88 108 TYR A C 1
ATOM 881 O O . TYR A 1 108 ? 2.698 0.054 -4.522 1.00 97.88 108 TYR A O 1
ATOM 889 N N . VAL A 1 109 ? 3.375 -2.064 -4.811 1.00 97.69 109 VAL A N 1
ATOM 890 C CA . VAL A 1 109 ? 3.547 -1.952 -6.272 1.00 97.69 109 VAL A CA 1
ATOM 891 C C . VAL A 1 109 ? 2.244 -1.512 -6.941 1.00 97.69 109 VAL A C 1
ATOM 893 O O . VAL A 1 109 ? 2.238 -0.572 -7.734 1.00 97.69 109 VAL A O 1
ATOM 896 N N . ARG A 1 110 ? 1.114 -2.141 -6.594 1.00 96.75 110 ARG A N 1
ATOM 897 C CA . ARG A 1 110 ? -0.199 -1.747 -7.130 1.00 96.75 110 ARG A CA 1
ATOM 898 C C . ARG A 1 110 ? -0.570 -0.322 -6.749 1.00 96.75 110 ARG A C 1
ATOM 900 O O . ARG A 1 110 ? -1.082 0.403 -7.588 1.00 96.75 110 ARG A O 1
ATOM 907 N N . PHE A 1 111 ? -0.289 0.105 -5.522 1.00 97.56 111 PHE A N 1
ATOM 908 C CA . PHE A 1 111 ? -0.497 1.491 -5.115 1.00 97.56 111 PHE A CA 1
ATOM 909 C C . PHE A 1 111 ? 0.318 2.465 -5.985 1.00 97.56 111 PHE A C 1
ATOM 911 O O . PHE A 1 111 ? -0.252 3.423 -6.505 1.00 97.56 111 PHE A O 1
ATOM 918 N N . LEU A 1 112 ? 1.605 2.187 -6.219 1.00 97.75 112 LEU A N 1
ATOM 919 C CA . LEU A 1 112 ? 2.462 3.027 -7.063 1.00 97.75 112 LEU A CA 1
ATOM 920 C C . LEU A 1 112 ? 1.965 3.093 -8.517 1.00 97.75 112 LEU A C 1
ATOM 922 O O . LEU A 1 112 ? 1.971 4.162 -9.122 1.00 97.75 112 LEU A O 1
ATOM 926 N N . VAL A 1 113 ? 1.508 1.973 -9.080 1.00 96.62 113 VAL A N 1
ATOM 927 C CA . VAL A 1 113 ? 1.095 1.913 -10.492 1.00 96.62 113 VAL A CA 1
ATOM 928 C C . VAL A 1 113 ? -0.344 2.392 -10.703 1.00 96.62 113 VAL A C 1
ATOM 930 O O . VAL A 1 113 ? -0.608 3.175 -11.613 1.00 96.62 113 VAL A O 1
ATOM 933 N N . ASP A 1 114 ? -1.291 1.927 -9.890 1.00 95.69 114 ASP A N 1
ATOM 934 C CA . ASP A 1 114 ? -2.724 2.177 -10.086 1.00 95.69 114 ASP A CA 1
ATOM 935 C C . ASP A 1 114 ? -3.182 3.505 -9.476 1.00 95.69 114 ASP A C 1
ATOM 937 O O . ASP A 1 114 ? -4.036 4.175 -10.057 1.00 95.69 114 ASP A O 1
ATOM 941 N N . SER A 1 115 ? -2.635 3.883 -8.315 1.00 96.12 115 SER A N 1
ATOM 942 C CA . SER A 1 115 ? -3.045 5.099 -7.599 1.00 96.12 115 SER A CA 1
ATOM 943 C C . SER A 1 115 ? -2.140 6.287 -7.915 1.00 96.12 115 SER A C 1
ATOM 945 O O . SER A 1 115 ? -2.647 7.366 -8.212 1.00 96.12 115 SER A O 1
ATOM 947 N N . GLU A 1 116 ? -0.816 6.097 -7.873 1.00 97.12 116 GLU A N 1
ATOM 948 C CA . GLU A 1 116 ? 0.159 7.172 -8.137 1.00 97.12 116 GLU A CA 1
ATOM 949 C C . GLU A 1 116 ? 0.497 7.321 -9.633 1.00 97.12 116 GLU A C 1
ATOM 951 O O . GLU A 1 116 ? 1.037 8.344 -10.051 1.00 97.12 116 GLU A O 1
ATOM 956 N N . GLY A 1 117 ? 0.160 6.327 -10.465 1.00 95.25 117 GLY A N 1
ATOM 957 C CA . GLY A 1 117 ? 0.386 6.375 -11.913 1.00 95.25 117 GLY A CA 1
ATOM 958 C C . GLY A 1 117 ? 1.857 6.263 -12.329 1.00 95.25 117 GLY A C 1
ATOM 959 O O . GLY A 1 117 ? 2.214 6.679 -13.434 1.00 95.25 117 GLY A O 1
ATOM 960 N N . LEU A 1 118 ? 2.717 5.732 -11.458 1.00 95.00 118 LEU A N 1
ATOM 961 C CA . LEU A 1 118 ? 4.136 5.511 -11.732 1.00 95.00 118 LEU A CA 1
ATOM 962 C C . LEU A 1 118 ? 4.349 4.223 -12.539 1.00 95.00 118 LEU A C 1
ATOM 964 O O . LEU A 1 118 ? 3.539 3.301 -12.49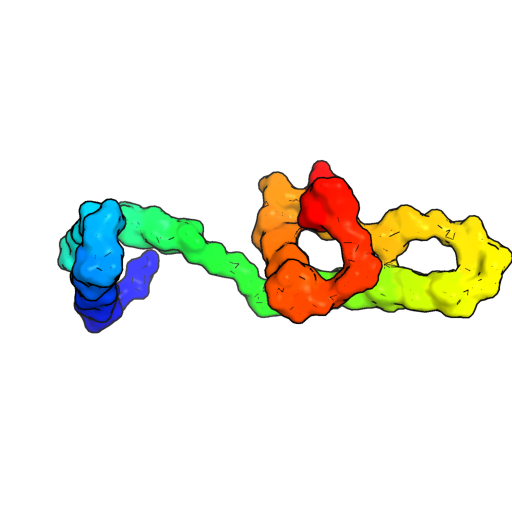6 1.00 95.00 118 LEU A O 1
ATOM 968 N N . TYR A 1 119 ? 5.463 4.158 -13.273 1.00 94.38 119 TYR A N 1
ATOM 969 C CA . TYR A 1 119 ? 5.832 3.019 -14.127 1.00 94.38 119 TYR A CA 1
ATOM 970 C C . TYR A 1 119 ? 4.713 2.535 -15.083 1.00 94.38 119 TYR A C 1
ATOM 972 O O . TYR A 1 119 ? 4.469 1.330 -15.180 1.00 94.38 119 TYR A O 1
ATOM 980 N N . PRO A 1 120 ? 4.028 3.429 -15.833 1.00 92.69 120 PRO A N 1
ATOM 981 C CA . PRO A 1 120 ? 2.924 3.045 -16.725 1.00 92.69 120 PRO A CA 1
ATOM 982 C C . PRO A 1 120 ? 3.337 2.087 -17.855 1.00 92.69 120 PRO A C 1
ATOM 984 O O . PRO A 1 120 ? 2.484 1.448 -18.466 1.00 92.69 120 PRO A O 1
ATOM 987 N N . GLN A 1 121 ? 4.635 1.999 -18.148 1.00 89.50 121 GLN A N 1
ATOM 988 C CA . GLN A 1 121 ? 5.222 1.090 -19.129 1.00 89.50 121 GLN A CA 1
ATOM 989 C C . GLN A 1 121 ? 5.277 -0.370 -18.661 1.00 89.50 121 GLN A C 1
ATOM 991 O O . GLN A 1 121 ? 5.492 -1.260 -19.483 1.00 89.50 121 GLN A O 1
ATOM 996 N N . PHE A 1 122 ? 5.113 -0.635 -17.362 1.00 94.12 122 PHE A N 1
ATOM 997 C CA . PHE A 1 122 ? 5.149 -1.998 -16.848 1.00 94.12 122 PHE A CA 1
ATOM 998 C C . PHE A 1 122 ? 3.881 -2.763 -17.212 1.00 94.12 122 PHE A C 1
ATOM 1000 O O . PHE A 1 122 ? 2.760 -2.332 -16.941 1.00 94.12 122 PHE A O 1
ATOM 1007 N N . ASP A 1 123 ? 4.083 -3.939 -17.803 1.00 90.56 123 ASP A N 1
ATOM 1008 C CA . ASP A 1 123 ? 3.010 -4.887 -18.055 1.00 90.56 123 ASP A CA 1
ATOM 1009 C C . ASP A 1 123 ? 2.556 -5.502 -16.727 1.00 90.56 123 ASP A C 1
ATOM 1011 O O . ASP A 1 123 ? 3.340 -6.127 -16.013 1.00 90.56 123 ASP A O 1
ATOM 1015 N N . LYS A 1 124 ? 1.277 -5.316 -16.398 1.00 89.06 124 LYS A N 1
ATOM 1016 C CA . LYS A 1 124 ? 0.672 -5.833 -15.164 1.00 89.06 124 LYS A CA 1
ATOM 1017 C C . LYS A 1 124 ? 0.530 -7.357 -15.186 1.00 89.06 124 LYS A C 1
ATOM 1019 O O . LYS A 1 124 ? 0.334 -7.952 -14.121 1.00 89.06 124 LYS A O 1
ATOM 1024 N N . ALA A 1 125 ? 0.616 -7.970 -16.372 1.00 85.38 125 ALA A N 1
ATOM 1025 C CA . ALA A 1 125 ? 0.265 -9.359 -16.641 1.00 85.38 125 ALA A CA 1
ATOM 1026 C C . ALA A 1 125 ? -1.159 -9.717 -16.153 1.00 85.38 125 ALA A C 1
ATOM 1028 O O . ALA A 1 125 ? -1.905 -8.885 -15.631 1.00 85.38 125 ALA A O 1
ATOM 1029 N N . ASP A 1 126 ? -1.553 -10.985 -16.293 1.00 87.81 126 ASP A N 1
ATOM 1030 C CA . ASP A 1 126 ? -2.908 -11.435 -15.934 1.00 87.81 126 ASP A CA 1
ATOM 1031 C C . ASP A 1 126 ? -3.212 -11.297 -14.428 1.00 87.81 126 ASP A C 1
ATOM 1033 O O . ASP A 1 126 ? -4.358 -11.098 -14.019 1.00 87.81 126 ASP A O 1
ATOM 1037 N N . HIS A 1 127 ? -2.179 -11.359 -13.581 1.00 90.94 127 HIS A N 1
ATOM 1038 C CA . HIS A 1 127 ? -2.320 -11.396 -12.122 1.00 90.94 127 HIS A CA 1
ATOM 1039 C C . HIS A 1 127 ? -1.918 -10.094 -11.412 1.00 90.94 127 HIS A C 1
ATOM 1041 O O . HIS A 1 127 ? -1.818 -10.080 -10.183 1.00 90.94 127 HIS A O 1
ATOM 1047 N N . HIS A 1 128 ? -1.747 -8.992 -12.151 1.00 93.38 128 HIS A N 1
ATOM 1048 C CA . HIS A 1 128 ? -1.505 -7.652 -11.603 1.00 93.38 128 HIS A CA 1
ATOM 1049 C C . HIS A 1 128 ? -0.322 -7.621 -10.620 1.00 93.38 128 HIS A C 1
ATOM 1051 O O . HIS A 1 128 ? -0.520 -7.382 -9.424 1.00 93.38 128 HIS A O 1
ATOM 1057 N N . PHE A 1 129 ? 0.885 -7.906 -11.117 1.00 95.25 129 PHE A N 1
ATOM 1058 C CA . PHE A 1 129 ? 2.137 -7.954 -10.337 1.00 95.25 129 PHE A CA 1
ATOM 1059 C C . PHE A 1 129 ? 2.177 -8.995 -9.205 1.00 95.25 129 PHE A C 1
ATOM 1061 O O . PHE A 1 129 ? 2.886 -8.823 -8.215 1.00 95.25 129 PHE A O 1
ATOM 1068 N N . ASN A 1 130 ? 1.386 -10.061 -9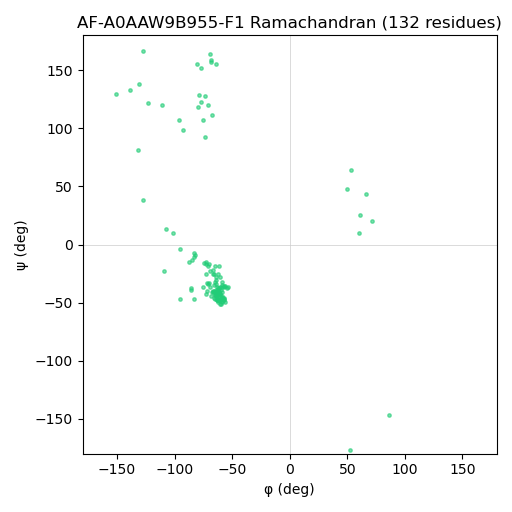.326 1.00 95.75 130 ASN A N 1
ATOM 1069 C CA . ASN A 1 130 ? 1.539 -11.247 -8.495 1.00 95.75 130 ASN A CA 1
ATOM 1070 C C . ASN A 1 130 ? 2.379 -12.277 -9.259 1.00 95.75 130 ASN A C 1
ATOM 1072 O O . ASN A 1 130 ? 1.870 -12.896 -10.199 1.00 95.75 130 ASN A O 1
ATOM 1076 N N . SER A 1 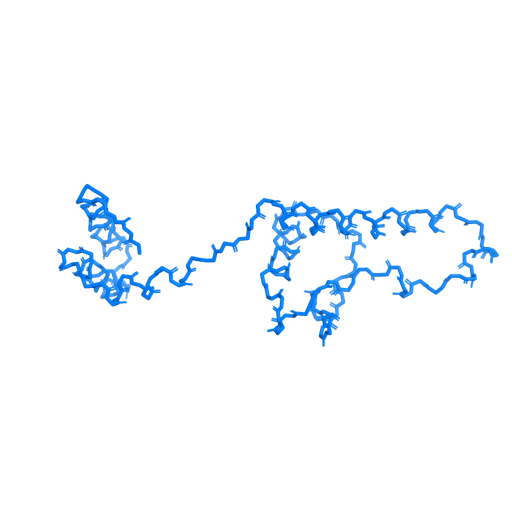131 ? 3.632 -12.461 -8.846 1.00 92.94 131 SER A N 1
ATOM 1077 C CA . SER A 1 131 ? 4.577 -13.395 -9.470 1.00 92.94 131 SER A CA 1
ATOM 1078 C C . SER A 1 131 ? 4.223 -14.865 -9.213 1.00 92.94 131 SER A C 1
ATOM 1080 O O . SER A 1 131 ? 4.696 -15.735 -9.943 1.00 92.94 131 SER A O 1
ATOM 1082 N N . GLN A 1 132 ? 3.385 -15.146 -8.202 1.00 91.75 132 GLN A N 1
ATOM 1083 C CA . GLN A 1 132 ? 3.012 -16.491 -7.732 1.00 91.75 132 GLN A CA 1
ATOM 1084 C C . GLN A 1 132 ? 4.196 -17.345 -7.242 1.00 91.75 132 GLN A C 1
ATOM 1086 O O . GLN A 1 132 ? 4.040 -18.550 -7.030 1.00 91.75 132 GLN A O 1
ATOM 1091 N N . MET A 1 133 ? 5.372 -16.734 -7.100 1.00 86.25 133 MET A N 1
ATOM 1092 C CA . MET A 1 133 ? 6.622 -17.342 -6.654 1.00 86.25 133 MET A CA 1
ATOM 1093 C C . MET A 1 133 ? 7.468 -16.266 -5.956 1.00 86.25 133 MET A C 1
ATOM 1095 O O . MET A 1 133 ? 7.628 -15.195 -6.552 1.00 86.25 133 MET A O 1
ATOM 1099 N N . PRO A 1 134 ? 7.987 -16.526 -4.742 1.00 77.38 134 PRO A N 1
ATOM 1100 C CA . PRO A 1 134 ? 8.916 -15.618 -4.066 1.00 77.38 134 PRO A CA 1
ATOM 1101 C C . PRO A 1 134 ? 10.238 -15.449 -4.826 1.00 77.38 134 PRO A C 1
ATOM 1103 O O . PRO A 1 134 ? 10.658 -16.416 -5.510 1.00 77.38 134 PRO A O 1
#

Sequence (134 aa):
MEMSNAQRLILSNQYNLMSQLDPNNAAKYKRLQTIVERGYELQMRELNKDFGCLSEAECREIIDIMEMYHAMQESTNMLDAEERSKVDQRRLQFLGFDIATEAQQVHYVRFLVDSEGLYPQFDKADHHFNSQMP

Mean predicted aligned error: 5.09 Å

pLDDT: mean 93.9, std 4.94, range [65.5, 98.5]

Foldseek 3Di:
DDDDPVRLVVLLVVLVVCCVVPVVCNVVSVVVSCCSVVVVPVVVVVVVVVDDDDDPVNLVVLVVVLVVLVVVLVVLVPDDPVVNVVDDVVVSAQLAEACVPPVVRLVSLCCCCVVVVPPVVHDLPPPGSHNNHD

Radius of gyration: 22.57 Å; Cα contacts (8 Å, |Δi|>4): 106; chains: 1; bounding box: 49×29×62 Å